Protein AF-A0A847EHK2-F1 (afdb_monomer_lite)

Sequence (100 aa):
MTNDTAEKAYQLGKKYEHDFGGCSQCVVAALQDAFDMQNGDVFKAATGLAAGGGACIDGNCGAYSGAIMMLSLLLGRQRNDIEDKAGAMFKNFTLVSKLH

pLDDT: mean 94.91, std 7.91, range [48.91, 98.56]

Foldseek 3Di:
DPDQLVVQLVVQLVVCCVPPNFQLLSNLVSNCVSVVNDDVVLSVVLRQPGCQGVVPVVHDHSNLVSVLSVLCVVQHADPVRPVPPVPSHVVSVVVSVVVD

Radius of gyration: 14.05 Å; chains: 1; bounding box: 33×33×30 Å

Structure (mmCIF, N/CA/C/O backbone):
data_AF-A0A847EHK2-F1
#
_entry.id   AF-A0A847EHK2-F1
#
loop_
_atom_site.group_PDB
_atom_site.id
_atom_site.type_symbol
_atom_site.label_atom_id
_atom_site.label_alt_id
_atom_site.label_comp_id
_atom_site.label_asym_id
_atom_site.label_entity_id
_atom_site.label_seq_id
_atom_site.pdbx_PDB_ins_code
_atom_site.Cartn_x
_atom_site.Cartn_y
_atom_site.Cartn_z
_atom_site.occupancy
_atom_site.B_iso_or_equiv
_atom_site.auth_seq_id
_atom_site.auth_comp_id
_atom_site.auth_asym_id
_atom_site.auth_atom_id
_atom_site.pdbx_PDB_model_num
ATOM 1 N N . MET A 1 1 ? -4.676 -10.344 18.669 1.00 49.72 1 MET A N 1
ATOM 2 C CA . MET A 1 1 ? -5.152 -10.405 17.266 1.00 49.72 1 MET A CA 1
ATOM 3 C C . MET A 1 1 ? -4.027 -10.149 16.249 1.00 49.72 1 MET A C 1
ATOM 5 O O . MET A 1 1 ? -4.311 -9.620 15.190 1.00 49.72 1 MET A O 1
ATOM 9 N N . THR A 1 2 ? -2.750 -10.450 16.516 1.00 48.91 2 THR A N 1
ATOM 10 C CA . THR A 1 2 ? -1.706 -9.609 15.883 1.00 48.91 2 THR A CA 1
ATOM 11 C C . THR A 1 2 ? -0.548 -10.303 15.173 1.00 48.91 2 THR A C 1
ATOM 13 O O . THR A 1 2 ? 0.119 -9.613 14.416 1.00 48.91 2 THR A O 1
ATOM 16 N N . ASN A 1 3 ? -0.307 -11.610 15.331 1.00 60.53 3 ASN A N 1
ATOM 17 C CA . ASN A 1 3 ? 0.854 -12.228 14.666 1.00 60.53 3 ASN A CA 1
ATOM 18 C C . ASN A 1 3 ? 0.524 -12.846 13.301 1.00 60.53 3 ASN A C 1
ATOM 20 O O . ASN A 1 3 ? 1.315 -12.728 12.379 1.00 60.53 3 ASN A O 1
ATOM 24 N N . ASP A 1 4 ? -0.658 -13.447 13.146 1.00 85.62 4 ASP A N 1
ATOM 25 C CA . ASP A 1 4 ? -0.985 -14.223 11.943 1.00 85.62 4 ASP A CA 1
ATOM 26 C C . ASP A 1 4 ? -1.159 -13.347 10.691 1.00 85.62 4 ASP A C 1
ATOM 28 O O . ASP A 1 4 ? -0.510 -13.576 9.678 1.00 85.62 4 ASP A O 1
ATOM 32 N N . THR A 1 5 ? -1.955 -12.274 10.764 1.00 93.62 5 THR A N 1
ATOM 33 C CA . THR A 1 5 ? -2.217 -11.414 9.595 1.00 93.62 5 THR A CA 1
ATOM 34 C C . THR A 1 5 ? -0.993 -10.610 9.160 1.00 93.62 5 THR A C 1
ATOM 36 O O . THR A 1 5 ? -0.739 -10.479 7.965 1.00 93.62 5 THR A O 1
ATOM 39 N N . ALA A 1 6 ? -0.225 -10.076 10.114 1.00 93.12 6 ALA A N 1
ATOM 40 C CA . ALA A 1 6 ? 0.988 -9.320 9.812 1.00 93.12 6 ALA A CA 1
ATOM 41 C C . ALA A 1 6 ? 2.069 -10.228 9.208 1.00 93.12 6 ALA A C 1
ATOM 43 O O . ALA A 1 6 ? 2.667 -9.874 8.192 1.00 93.12 6 ALA A O 1
ATOM 44 N N . GLU A 1 7 ? 2.260 -11.423 9.774 1.00 96.06 7 GLU A N 1
ATOM 45 C CA . GLU A 1 7 ? 3.176 -12.423 9.226 1.00 96.06 7 GLU A CA 1
ATOM 46 C C . GLU A 1 7 ? 2.715 -12.899 7.844 1.00 96.06 7 GLU A C 1
ATOM 48 O O . GLU A 1 7 ? 3.514 -12.957 6.912 1.00 96.06 7 GLU A O 1
ATOM 53 N N . LYS A 1 8 ? 1.412 -13.152 7.659 1.00 97.12 8 LYS A N 1
ATOM 54 C CA . LYS A 1 8 ? 0.832 -13.488 6.353 1.00 97.12 8 LYS A CA 1
ATOM 55 C C . LYS A 1 8 ? 1.129 -12.400 5.322 1.00 97.12 8 LYS A C 1
ATOM 57 O O . LYS A 1 8 ? 1.644 -12.718 4.254 1.00 97.12 8 LYS A O 1
ATOM 62 N N . ALA A 1 9 ? 0.864 -11.130 5.636 1.00 97.38 9 ALA A N 1
ATOM 63 C CA . ALA A 1 9 ? 1.165 -10.010 4.743 1.00 97.38 9 ALA A CA 1
ATOM 64 C C . ALA A 1 9 ? 2.665 -9.928 4.416 1.00 97.38 9 ALA A C 1
ATOM 66 O O . ALA A 1 9 ? 3.038 -9.718 3.265 1.00 97.38 9 ALA A O 1
ATOM 67 N N . TYR A 1 10 ? 3.533 -10.150 5.404 1.00 96.75 10 TYR A N 1
ATOM 68 C CA . TYR A 1 10 ? 4.980 -10.170 5.204 1.00 96.75 10 TYR A CA 1
ATOM 69 C C . TYR A 1 10 ? 5.428 -11.299 4.259 1.00 96.75 10 TYR A C 1
ATOM 71 O O . TYR A 1 10 ? 6.202 -11.067 3.327 1.00 96.75 10 TYR A O 1
ATOM 79 N N . GLN A 1 11 ? 4.920 -12.518 4.454 1.00 98.19 11 GLN A N 1
ATOM 80 C CA . GLN A 1 11 ? 5.244 -13.666 3.602 1.00 98.19 11 GLN A CA 1
ATOM 81 C C . GLN A 1 11 ? 4.697 -13.499 2.181 1.00 98.19 11 GLN A C 1
ATOM 83 O O . GLN A 1 11 ? 5.418 -13.765 1.218 1.00 98.19 11 GLN A O 1
ATOM 88 N N . LEU A 1 12 ? 3.464 -13.005 2.040 1.00 98.38 12 LEU A N 1
ATOM 89 C CA . LEU A 1 12 ? 2.876 -12.691 0.740 1.00 98.38 12 LEU A CA 1
ATOM 90 C C . LEU A 1 12 ? 3.666 -11.597 0.021 1.00 98.38 12 LEU A C 1
ATOM 92 O O . LEU A 1 12 ? 3.988 -11.769 -1.146 1.00 98.38 12 LEU A O 1
ATOM 96 N N . GLY 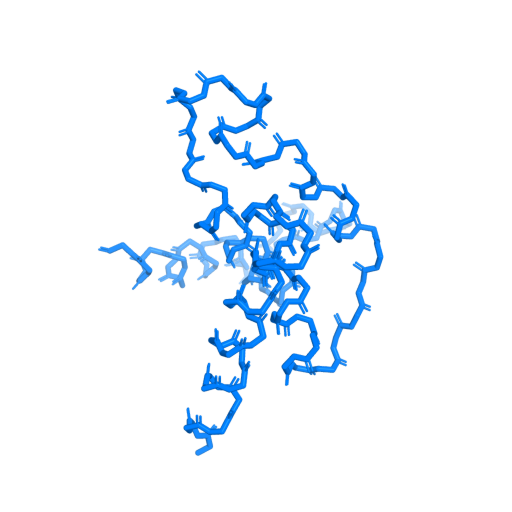A 1 13 ? 4.071 -10.531 0.716 1.00 98.06 13 GLY A N 1
ATOM 97 C CA . GLY A 1 13 ? 4.868 -9.453 0.126 1.00 98.06 13 GLY A CA 1
ATOM 98 C C . GLY A 1 13 ? 6.192 -9.952 -0.455 1.00 98.06 13 GLY A C 1
ATOM 99 O O . GLY A 1 13 ? 6.518 -9.632 -1.595 1.00 98.06 13 GLY A O 1
ATOM 100 N N . LYS A 1 14 ? 6.920 -10.802 0.284 1.00 98.19 14 LYS A N 1
ATOM 101 C CA . LYS A 1 14 ? 8.151 -11.439 -0.221 1.00 98.19 14 LYS A CA 1
ATOM 102 C C . LYS A 1 14 ? 7.890 -12.330 -1.431 1.00 98.19 14 LYS A C 1
ATOM 104 O O . LYS A 1 14 ? 8.650 -12.291 -2.394 1.00 98.19 14 LYS A O 1
ATOM 109 N N . LYS A 1 15 ? 6.833 -13.144 -1.369 1.00 98.56 15 LYS A N 1
ATOM 110 C CA . LYS A 1 15 ? 6.445 -14.027 -2.470 1.00 98.56 15 LYS A CA 1
ATOM 111 C C . LYS A 1 15 ? 6.119 -13.222 -3.728 1.00 98.56 15 LYS A C 1
ATOM 113 O O . LYS A 1 15 ? 6.593 -13.551 -4.802 1.00 98.56 15 LYS A O 1
ATOM 118 N N . TYR A 1 16 ? 5.345 -12.158 -3.588 1.00 98.44 16 TYR A N 1
ATOM 119 C CA . TYR A 1 16 ? 4.900 -11.310 -4.690 1.00 98.44 16 TYR A CA 1
ATOM 120 C C . TYR A 1 16 ? 6.046 -10.524 -5.322 1.00 98.44 16 TYR A C 1
ATOM 122 O O . TYR A 1 16 ? 6.134 -10.452 -6.546 1.00 98.44 16 TYR A O 1
ATOM 130 N N . GLU A 1 17 ? 6.988 -10.043 -4.508 1.00 97.81 17 GLU A N 1
ATOM 131 C CA . GLU A 1 17 ? 8.216 -9.434 -5.021 1.00 97.81 17 GLU A CA 1
ATOM 132 C C . GLU A 1 17 ? 9.032 -10.421 -5.868 1.00 97.81 17 GLU A C 1
ATOM 134 O O . GLU A 1 17 ? 9.530 -10.046 -6.925 1.00 97.81 17 GLU A O 1
ATOM 139 N N . HIS A 1 18 ? 9.125 -11.686 -5.442 1.00 97.81 18 HIS A N 1
ATOM 140 C CA . HIS A 1 18 ? 9.775 -12.742 -6.219 1.00 97.81 18 HIS A CA 1
ATOM 141 C C . HIS A 1 18 ? 9.002 -13.101 -7.501 1.00 97.81 18 HIS A C 1
ATOM 143 O O . HIS A 1 18 ? 9.607 -13.255 -8.559 1.00 97.81 18 HIS A O 1
ATOM 149 N N . ASP A 1 19 ? 7.680 -13.257 -7.408 1.00 97.94 19 ASP A N 1
ATOM 150 C CA . ASP A 1 19 ? 6.859 -13.820 -8.483 1.00 97.94 19 ASP A CA 1
ATOM 151 C C . ASP A 1 19 ? 6.572 -12.812 -9.608 1.00 97.94 19 ASP A C 1
ATOM 153 O O . ASP A 1 19 ? 6.521 -13.203 -10.775 1.00 97.94 19 ASP A O 1
ATOM 157 N N . PHE A 1 20 ? 6.360 -11.531 -9.284 1.00 96.62 20 PHE A N 1
ATOM 158 C CA . PHE A 1 20 ? 5.985 -10.519 -10.282 1.00 96.62 20 PHE A CA 1
ATOM 159 C C . PHE A 1 20 ? 6.585 -9.119 -10.071 1.00 96.62 20 PHE A C 1
ATOM 161 O O . PHE A 1 20 ? 6.539 -8.307 -10.997 1.00 96.62 20 PHE A O 1
ATOM 168 N N . GLY A 1 21 ? 7.184 -8.831 -8.912 1.00 96.50 21 GLY A N 1
ATOM 169 C CA . GLY A 1 21 ? 7.837 -7.549 -8.636 1.00 96.50 21 GLY A CA 1
ATOM 170 C C . GLY A 1 21 ? 6.881 -6.350 -8.639 1.00 96.50 21 GLY A C 1
ATOM 171 O O . GLY A 1 21 ? 5.664 -6.478 -8.554 1.00 96.50 21 GLY A O 1
ATOM 172 N N . GLY A 1 22 ? 7.434 -5.140 -8.729 1.00 97.00 22 GLY A N 1
ATOM 173 C CA . GLY A 1 22 ? 6.634 -3.919 -8.617 1.00 97.00 22 GLY A CA 1
ATOM 174 C C . GLY A 1 22 ? 6.268 -3.636 -7.160 1.00 97.00 22 GLY A C 1
ATOM 175 O O . GLY A 1 22 ? 5.130 -3.812 -6.736 1.00 97.00 22 GLY A O 1
ATOM 176 N N . CYS A 1 23 ? 7.245 -3.164 -6.386 1.00 97.56 23 CYS A N 1
ATOM 177 C CA . CYS A 1 23 ? 7.188 -3.114 -4.922 1.00 97.56 23 CYS A CA 1
ATOM 178 C C . CYS A 1 23 ? 5.928 -2.463 -4.307 1.00 97.56 23 CYS A C 1
ATOM 180 O O . CYS A 1 23 ? 5.460 -2.908 -3.259 1.00 97.56 23 CYS A O 1
ATOM 182 N N . SER A 1 24 ? 5.336 -1.447 -4.942 1.00 98.19 24 SER A N 1
ATOM 183 C CA . SER A 1 24 ? 4.051 -0.866 -4.517 1.00 98.19 24 SER A CA 1
ATOM 184 C C . SER A 1 24 ? 2.873 -1.825 -4.710 1.00 98.19 24 SER A C 1
ATOM 186 O O . SER A 1 24 ? 2.045 -1.971 -3.811 1.00 98.19 24 SER A O 1
ATOM 188 N N . GLN A 1 25 ? 2.809 -2.507 -5.855 1.00 98.25 25 GLN A N 1
ATOM 189 C CA . GLN A 1 25 ? 1.788 -3.507 -6.164 1.00 98.25 25 GLN A CA 1
ATOM 190 C C . GLN A 1 25 ? 1.926 -4.741 -5.272 1.00 98.25 25 GLN A C 1
ATOM 192 O O . GLN A 1 25 ? 0.912 -5.225 -4.773 1.00 98.25 25 GLN A O 1
ATOM 197 N N . CYS A 1 26 ? 3.154 -5.196 -4.999 1.00 98.50 26 CYS A N 1
ATOM 198 C CA . CYS A 1 26 ? 3.421 -6.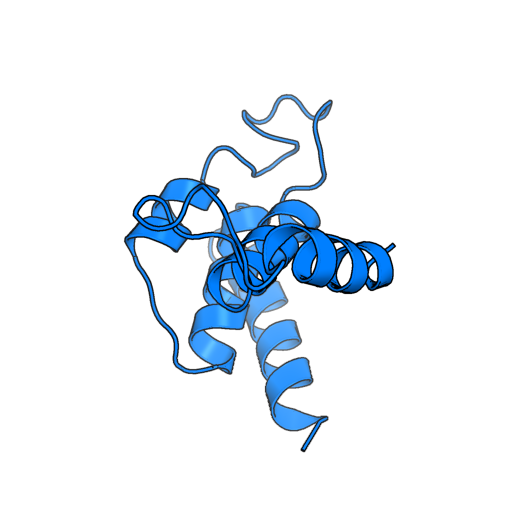303 -4.075 1.00 98.50 26 CYS A CA 1
ATOM 199 C C . CYS A 1 26 ? 2.826 -6.043 -2.689 1.00 98.50 26 CYS A C 1
ATOM 201 O O . CYS A 1 26 ? 2.108 -6.886 -2.154 1.00 98.50 26 CYS A O 1
ATOM 203 N N . VAL A 1 27 ? 3.091 -4.863 -2.113 1.00 98.19 27 VAL A N 1
ATOM 204 C CA . VAL A 1 27 ? 2.578 -4.499 -0.784 1.00 98.19 27 VAL A CA 1
ATOM 205 C C . VAL A 1 27 ? 1.059 -4.366 -0.788 1.00 98.19 27 VAL A C 1
ATOM 207 O O . VAL A 1 27 ? 0.404 -4.880 0.117 1.00 98.19 27 VAL A O 1
ATOM 210 N N . VAL A 1 28 ? 0.485 -3.717 -1.806 1.00 98.50 28 VAL A N 1
ATOM 211 C CA . VAL A 1 28 ? -0.973 -3.584 -1.926 1.00 98.50 28 VAL A CA 1
ATOM 212 C C . VAL A 1 28 ? -1.633 -4.959 -2.020 1.00 98.50 28 VAL A C 1
ATOM 214 O O . VAL A 1 28 ? -2.528 -5.237 -1.228 1.00 98.50 28 VAL A O 1
ATOM 217 N N . ALA A 1 29 ? -1.171 -5.841 -2.909 1.00 98.31 29 ALA A N 1
ATOM 218 C CA . ALA A 1 29 ? -1.725 -7.187 -3.055 1.00 98.31 29 ALA A CA 1
ATOM 219 C C . ALA A 1 29 ? -1.590 -8.007 -1.764 1.00 98.31 29 ALA A C 1
ATOM 221 O O . ALA A 1 29 ? -2.561 -8.596 -1.299 1.00 98.31 29 ALA A O 1
ATOM 222 N N . ALA A 1 30 ? -0.412 -7.989 -1.134 1.00 98.38 30 ALA A N 1
ATOM 223 C CA . ALA A 1 30 ? -0.167 -8.737 0.095 1.00 98.38 30 ALA A CA 1
ATOM 224 C C . ALA A 1 30 ? -1.087 -8.302 1.243 1.00 98.38 30 ALA 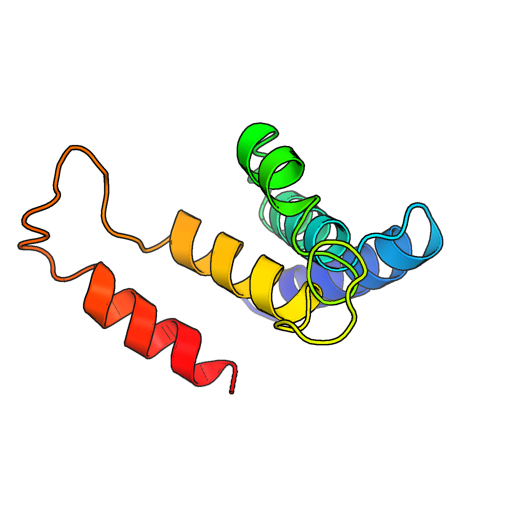A C 1
ATOM 226 O O . ALA A 1 30 ? -1.606 -9.147 1.970 1.00 98.38 30 ALA A O 1
ATOM 227 N N . LEU A 1 31 ? -1.316 -6.994 1.397 1.00 97.88 31 LEU A N 1
ATOM 228 C CA . LEU A 1 31 ? -2.236 -6.465 2.402 1.00 97.88 31 LEU A CA 1
ATOM 229 C C . LEU A 1 31 ? -3.694 -6.774 2.045 1.00 97.88 31 LEU A C 1
ATOM 231 O O . LEU A 1 31 ? -4.444 -7.199 2.919 1.00 97.88 31 LEU A O 1
ATOM 235 N N . GLN A 1 32 ? -4.095 -6.618 0.781 1.00 97.69 32 GLN A N 1
ATOM 236 C CA . GLN A 1 32 ? -5.442 -6.981 0.337 1.00 97.69 32 GLN A CA 1
ATOM 237 C C . GLN A 1 32 ? -5.751 -8.456 0.629 1.00 97.69 32 GLN A C 1
ATOM 239 O O . GLN A 1 32 ? -6.789 -8.748 1.209 1.00 97.69 32 GLN A O 1
ATOM 244 N N . ASP A 1 33 ? -4.835 -9.374 0.330 1.00 97.75 33 ASP A N 1
ATOM 245 C CA . ASP A 1 33 ? -5.033 -10.809 0.569 1.00 97.75 33 ASP A CA 1
ATOM 246 C C . ASP A 1 33 ? -4.897 -11.202 2.049 1.00 97.75 33 ASP A C 1
ATOM 248 O O . ASP A 1 33 ? -5.504 -12.171 2.519 1.00 97.75 33 ASP A O 1
ATOM 252 N N . ALA A 1 34 ? -4.087 -10.474 2.822 1.00 97.12 34 ALA A N 1
ATOM 253 C 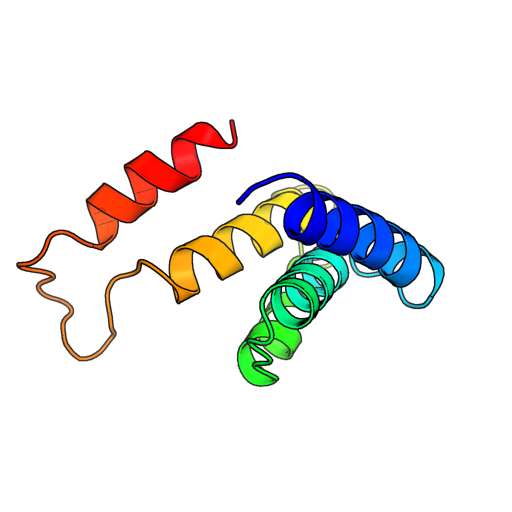CA . ALA A 1 34 ? -3.982 -10.693 4.260 1.00 97.12 34 ALA A CA 1
ATOM 254 C C . ALA A 1 34 ? -5.272 -10.294 4.991 1.00 97.12 34 ALA A C 1
ATOM 256 O O . ALA A 1 34 ? -5.690 -11.015 5.897 1.00 97.12 34 ALA A O 1
ATOM 257 N N . PHE A 1 35 ? -5.904 -9.194 4.573 1.00 95.25 35 PHE A N 1
ATOM 258 C CA . PHE A 1 35 ? -7.135 -8.665 5.168 1.00 95.25 35 PHE A CA 1
ATOM 259 C C . PHE A 1 35 ? -8.428 -9.111 4.466 1.00 95.25 35 PHE A C 1
ATOM 261 O O . PHE A 1 35 ? -9.500 -8.763 4.947 1.00 95.25 35 PHE A O 1
ATOM 268 N N . ASP A 1 36 ? -8.340 -9.878 3.375 1.00 95.44 36 ASP A N 1
ATOM 269 C CA . ASP A 1 36 ? -9.482 -10.272 2.529 1.00 95.44 36 ASP A CA 1
ATOM 270 C C . ASP A 1 36 ? -10.256 -9.057 1.966 1.00 95.44 36 ASP A C 1
ATOM 272 O O . ASP A 1 36 ? -11.480 -8.968 1.994 1.00 95.44 36 ASP A O 1
ATOM 276 N N . MET A 1 37 ? -9.506 -8.059 1.486 1.00 95.12 37 MET A N 1
ATOM 277 C CA . MET A 1 37 ? -9.998 -6.755 1.024 1.00 95.12 37 MET A CA 1
ATOM 278 C C . MET A 1 37 ? -9.535 -6.441 -0.401 1.00 95.12 37 MET A C 1
ATOM 280 O O . MET A 1 37 ? -8.949 -5.388 -0.664 1.00 95.12 37 MET A O 1
ATOM 284 N N . GLN A 1 38 ? -9.768 -7.363 -1.333 1.00 95.88 38 GLN A N 1
ATOM 285 C CA . GLN A 1 38 ? -9.338 -7.180 -2.718 1.00 95.88 38 GLN A CA 1
ATOM 286 C C . GLN A 1 38 ? -10.013 -5.974 -3.380 1.00 95.88 38 GLN A C 1
ATOM 288 O O . GLN A 1 38 ? -11.233 -5.811 -3.361 1.00 95.88 38 GLN A O 1
ATOM 293 N N . ASN A 1 39 ? -9.193 -5.127 -3.999 1.00 97.12 39 ASN A N 1
ATOM 294 C CA . ASN A 1 39 ? -9.631 -3.981 -4.779 1.00 97.12 39 ASN A CA 1
ATOM 295 C C . ASN A 1 39 ? -8.713 -3.820 -5.997 1.00 97.12 39 ASN A C 1
ATOM 297 O O . ASN A 1 39 ? -7.590 -3.310 -5.895 1.00 97.12 39 ASN A O 1
ATOM 301 N N . GLY A 1 40 ? -9.216 -4.260 -7.154 1.00 97.81 40 GLY A N 1
ATOM 302 C CA . GLY A 1 40 ? -8.471 -4.257 -8.413 1.00 97.81 40 GLY A CA 1
ATOM 303 C C . GLY A 1 40 ? -8.090 -2.859 -8.901 1.00 97.81 40 GLY A C 1
ATOM 304 O O . GLY A 1 40 ? -7.017 -2.695 -9.480 1.00 97.81 40 GLY A O 1
ATOM 305 N N . ASP A 1 41 ? -8.905 -1.841 -8.617 1.00 98.25 41 ASP A N 1
ATOM 306 C CA . ASP A 1 41 ? -8.608 -0.460 -9.011 1.00 98.25 41 ASP A CA 1
ATOM 307 C C . ASP A 1 41 ? -7.437 0.106 -8.205 1.00 98.25 41 ASP A C 1
ATOM 309 O O . ASP A 1 41 ? -6.542 0.735 -8.769 1.00 98.25 41 ASP A O 1
ATOM 313 N N . VAL A 1 42 ? -7.389 -0.175 -6.899 1.00 98.00 42 VAL A N 1
ATOM 314 C CA . VAL A 1 42 ? -6.274 0.224 -6.024 1.00 98.00 42 VAL A CA 1
ATOM 315 C C . VAL A 1 42 ? -4.987 -0.504 -6.419 1.00 98.00 42 VAL A C 1
ATOM 317 O O . VAL A 1 42 ? -3.937 0.131 -6.526 1.00 98.00 42 VAL A O 1
ATOM 320 N N . PHE A 1 43 ? -5.063 -1.810 -6.701 1.00 98.38 43 PHE A N 1
ATOM 321 C CA . PHE A 1 43 ? -3.918 -2.588 -7.187 1.00 98.38 43 PHE A CA 1
ATOM 322 C C . PHE A 1 43 ? -3.380 -2.040 -8.516 1.00 98.38 43 PHE A C 1
ATOM 324 O O . PHE A 1 43 ? -2.177 -1.823 -8.666 1.00 98.38 43 PHE A O 1
ATOM 331 N N . LYS A 1 44 ? -4.273 -1.747 -9.469 1.00 98.38 44 LYS A N 1
ATOM 332 C CA . LYS A 1 44 ? -3.914 -1.161 -10.764 1.00 98.38 44 LYS A CA 1
ATOM 333 C C . LYS A 1 44 ? -3.305 0.235 -10.609 1.00 98.38 44 LYS A C 1
ATOM 335 O O . LYS A 1 44 ? -2.296 0.530 -11.250 1.00 98.38 44 LYS A O 1
ATOM 340 N N . ALA A 1 45 ? -3.872 1.079 -9.748 1.00 98.19 45 ALA A N 1
ATOM 341 C CA . ALA A 1 45 ? -3.384 2.435 -9.496 1.00 98.19 45 ALA A CA 1
ATOM 342 C C . ALA A 1 45 ? -1.978 2.467 -8.869 1.00 98.19 45 ALA A C 1
ATOM 344 O O . ALA A 1 45 ? -1.235 3.421 -9.090 1.00 98.19 45 ALA A O 1
ATOM 345 N N . ALA A 1 46 ? -1.583 1.421 -8.138 1.00 98.12 46 ALA A N 1
ATOM 346 C CA . ALA A 1 46 ? -0.268 1.338 -7.507 1.00 98.12 46 ALA A CA 1
ATOM 347 C C . ALA A 1 46 ? 0.896 1.104 -8.496 1.00 98.12 46 ALA A C 1
ATOM 349 O O . ALA A 1 46 ? 2.049 1.294 -8.110 1.00 98.12 46 ALA A O 1
ATOM 350 N N . THR A 1 47 ? 0.626 0.723 -9.753 1.00 97.94 47 THR A N 1
ATOM 351 C CA . THR A 1 47 ? 1.644 0.338 -10.758 1.00 97.94 47 THR A CA 1
ATOM 352 C C . THR A 1 47 ? 2.764 1.371 -10.904 1.00 97.94 47 THR A C 1
ATOM 354 O O . THR A 1 47 ? 3.939 1.053 -10.748 1.00 97.94 47 THR A O 1
ATOM 357 N N . GLY A 1 48 ? 2.404 2.632 -11.152 1.00 97.50 48 GLY A N 1
ATOM 358 C CA . GLY A 1 48 ? 3.366 3.708 -11.414 1.00 97.50 48 GLY A CA 1
ATOM 359 C C . GLY A 1 48 ? 4.069 4.260 -10.173 1.00 97.50 48 GLY A C 1
ATOM 360 O O . GLY A 1 48 ? 4.705 5.301 -10.269 1.00 97.50 48 GLY A O 1
ATOM 361 N N . LEU A 1 49 ? 3.907 3.627 -9.007 1.00 97.81 49 LEU A N 1
ATOM 362 C CA . LEU A 1 49 ? 4.615 3.983 -7.772 1.00 97.81 49 LEU A CA 1
ATOM 363 C C . LEU A 1 49 ? 5.832 3.076 -7.518 1.00 97.81 49 LEU A C 1
ATOM 365 O O . LEU A 1 49 ? 6.609 3.329 -6.598 1.00 97.81 49 LEU A O 1
ATOM 369 N N . ALA A 1 50 ? 5.998 2.005 -8.296 1.00 97.31 50 ALA A N 1
ATOM 370 C CA . ALA A 1 50 ? 7.086 1.048 -8.127 1.00 97.31 50 ALA A CA 1
ATOM 371 C C . ALA A 1 50 ? 8.451 1.644 -8.519 1.00 97.31 50 ALA A C 1
ATOM 373 O O . ALA A 1 50 ? 8.526 2.572 -9.304 1.00 97.31 50 ALA A O 1
ATOM 374 N N . ALA A 1 51 ? 9.564 1.117 -7.999 1.00 96.00 51 ALA A N 1
ATOM 375 C CA . ALA A 1 51 ? 10.916 1.558 -8.395 1.00 96.00 51 ALA A CA 1
ATOM 376 C C . ALA A 1 51 ? 11.150 3.092 -8.302 1.00 96.00 51 ALA A C 1
ATOM 378 O O . ALA A 1 51 ? 11.770 3.709 -9.169 1.00 96.00 51 ALA A O 1
ATOM 379 N N . GLY A 1 52 ? 10.621 3.721 -7.247 1.00 94.12 52 GLY A N 1
ATOM 380 C CA . GLY A 1 52 ? 10.678 5.178 -7.085 1.00 94.12 52 GLY A CA 1
ATOM 381 C C . GLY A 1 52 ? 9.682 5.932 -7.974 1.00 94.12 52 GLY A C 1
ATOM 382 O O . GLY A 1 52 ? 9.830 7.135 -8.151 1.00 94.12 52 GLY A O 1
ATOM 383 N N . GLY A 1 53 ? 8.691 5.238 -8.549 1.00 91.06 53 GLY A N 1
ATOM 384 C CA . GLY A 1 53 ? 7.636 5.792 -9.392 1.00 91.06 53 GLY A CA 1
ATOM 385 C C . GLY A 1 53 ? 7.618 5.212 -10.811 1.00 91.06 53 GLY A C 1
ATOM 386 O O . GLY A 1 53 ? 7.243 4.073 -11.067 1.00 91.06 53 GLY A O 1
ATOM 387 N N . GLY A 1 54 ? 8.020 6.008 -11.788 1.00 95.12 54 GLY A N 1
ATOM 388 C CA . GLY A 1 54 ? 8.152 5.557 -13.175 1.00 95.12 54 GLY A CA 1
ATOM 389 C C . GLY A 1 54 ? 9.472 4.833 -13.438 1.00 95.12 54 GLY A C 1
ATOM 390 O O . GLY A 1 54 ? 10.073 5.078 -14.475 1.00 95.12 54 GLY A O 1
ATOM 391 N N . ALA A 1 55 ? 9.970 4.035 -12.485 1.00 94.12 55 ALA A N 1
ATOM 392 C CA . ALA A 1 55 ? 11.355 3.545 -12.473 1.00 94.12 55 ALA A CA 1
ATOM 393 C C . ALA A 1 55 ? 12.422 4.663 -12.497 1.00 94.12 55 ALA A C 1
ATOM 395 O O . ALA A 1 55 ? 13.545 4.451 -12.947 1.00 94.12 55 ALA A O 1
ATOM 396 N N . CYS A 1 56 ? 12.076 5.852 -11.997 1.00 95.50 56 CYS A N 1
ATOM 397 C CA . CYS A 1 56 ? 12.974 7.007 -11.952 1.00 95.50 56 CYS A CA 1
ATOM 398 C C . CYS A 1 56 ? 14.002 6.930 -10.809 1.00 95.50 56 CYS A C 1
ATOM 400 O O . CYS A 1 56 ? 15.039 7.580 -10.880 1.00 95.50 56 CYS A O 1
ATOM 402 N N . ILE A 1 57 ? 13.742 6.115 -9.773 1.00 94.19 57 ILE A N 1
ATOM 403 C CA . ILE A 1 57 ? 14.641 5.883 -8.620 1.00 94.19 57 ILE A CA 1
ATOM 404 C C . ILE A 1 57 ? 14.897 7.152 -7.765 1.00 94.19 57 ILE A C 1
ATOM 406 O O . ILE A 1 57 ? 15.687 7.132 -6.828 1.00 94.19 57 ILE A O 1
ATOM 410 N N . ASP A 1 58 ? 14.182 8.247 -8.015 1.00 95.44 58 ASP A N 1
ATOM 411 C CA . ASP A 1 58 ? 14.304 9.527 -7.301 1.00 95.44 58 ASP A CA 1
ATOM 412 C C . ASP A 1 58 ? 13.042 9.917 -6.505 1.00 95.44 58 ASP A C 1
ATOM 414 O O . ASP A 1 58 ? 13.047 10.910 -5.776 1.00 95.44 58 ASP A O 1
ATOM 418 N N . GLY A 1 59 ? 11.967 9.133 -6.615 1.00 94.06 59 GLY A N 1
ATOM 419 C CA . GLY A 1 59 ? 10.734 9.307 -5.852 1.00 94.06 59 GLY A CA 1
ATOM 420 C C . GLY A 1 59 ? 10.674 8.494 -4.554 1.00 94.06 59 GLY A C 1
ATOM 421 O O . GLY A 1 59 ? 11.636 7.866 -4.108 1.00 94.06 59 GLY A O 1
ATOM 422 N N . ASN A 1 60 ? 9.489 8.476 -3.940 1.00 94.00 60 ASN A N 1
ATOM 423 C CA . ASN A 1 60 ? 9.240 7.699 -2.726 1.00 94.00 60 ASN A CA 1
ATOM 424 C C . ASN A 1 60 ? 9.394 6.191 -2.976 1.00 94.00 60 ASN A C 1
ATOM 426 O O . ASN A 1 60 ? 9.044 5.679 -4.039 1.00 94.00 60 ASN A O 1
ATOM 430 N N . CYS A 1 61 ? 9.830 5.450 -1.951 1.00 96.00 61 CYS A N 1
ATOM 431 C CA . CYS A 1 61 ? 9.835 3.988 -1.992 1.00 96.00 61 CYS A CA 1
ATOM 432 C C . CYS A 1 61 ? 8.430 3.455 -2.329 1.00 96.00 61 CYS A C 1
ATOM 434 O O . CYS A 1 61 ? 7.441 3.825 -1.687 1.00 96.00 61 CYS A O 1
ATOM 436 N N . GLY A 1 62 ? 8.339 2.568 -3.323 1.00 97.44 62 GLY A N 1
ATOM 437 C CA . GLY A 1 62 ? 7.054 2.040 -3.783 1.00 97.44 62 GLY A CA 1
ATOM 438 C C . GLY A 1 62 ? 6.360 1.182 -2.728 1.00 97.44 62 GLY A C 1
ATOM 439 O O . GLY A 1 62 ? 5.168 1.361 -2.498 1.00 97.44 62 GLY A O 1
ATOM 440 N N . ALA A 1 63 ? 7.102 0.335 -2.008 1.00 96.81 63 ALA A N 1
ATOM 441 C CA . ALA A 1 63 ? 6.559 -0.462 -0.904 1.00 96.81 63 ALA A CA 1
ATOM 442 C C . ALA A 1 63 ? 5.953 0.423 0.202 1.00 96.81 63 ALA A C 1
ATOM 444 O O . ALA A 1 63 ? 4.835 0.184 0.658 1.00 96.81 63 ALA A O 1
ATOM 445 N N . TYR A 1 64 ? 6.660 1.494 0.580 1.00 96.88 64 TYR A N 1
ATOM 446 C CA . TYR A 1 64 ? 6.169 2.474 1.551 1.00 96.88 64 TYR A CA 1
ATOM 447 C C . TYR A 1 64 ? 4.912 3.193 1.041 1.00 96.88 64 TYR A C 1
ATOM 449 O O . TYR A 1 64 ? 3.907 3.275 1.743 1.00 96.88 64 TYR A O 1
ATOM 457 N N . SER A 1 65 ? 4.931 3.632 -0.219 1.00 97.50 65 SER A N 1
ATOM 458 C CA . SER A 1 65 ? 3.789 4.290 -0.862 1.00 97.50 65 SER A CA 1
ATOM 459 C C . SER A 1 65 ? 2.561 3.371 -0.933 1.00 97.50 65 SER A C 1
ATOM 461 O O . SER A 1 65 ? 1.453 3.806 -0.629 1.00 97.50 65 SER A O 1
ATOM 463 N N . GLY A 1 66 ? 2.746 2.085 -1.248 1.00 97.56 66 GLY A N 1
ATOM 464 C CA . GLY A 1 66 ? 1.680 1.078 -1.252 1.00 97.56 66 GLY A CA 1
ATOM 465 C C . GLY A 1 66 ? 1.070 0.836 0.134 1.00 97.56 66 GLY A C 1
ATOM 466 O O . GLY A 1 66 ? -0.152 0.745 0.263 1.00 97.56 66 GLY A O 1
ATOM 467 N N . ALA A 1 67 ? 1.886 0.809 1.193 1.00 97.19 67 ALA A N 1
ATOM 468 C CA . ALA A 1 67 ? 1.388 0.710 2.568 1.00 97.19 67 ALA A CA 1
ATOM 469 C C . ALA A 1 67 ? 0.543 1.937 2.959 1.00 97.19 67 ALA A C 1
ATOM 471 O O . ALA A 1 67 ? -0.547 1.790 3.518 1.00 97.19 67 ALA A O 1
ATOM 472 N N . ILE A 1 68 ? 1.000 3.145 2.598 1.00 97.75 68 ILE A N 1
ATOM 473 C CA . ILE A 1 68 ? 0.241 4.391 2.794 1.00 97.75 68 ILE A CA 1
ATOM 474 C C . ILE A 1 68 ? -1.100 4.338 2.060 1.00 97.75 68 ILE A C 1
ATOM 476 O O . ILE A 1 68 ? -2.118 4.727 2.638 1.00 97.75 68 ILE A O 1
ATOM 480 N N . MET A 1 69 ? -1.129 3.847 0.815 1.00 97.56 69 MET A N 1
ATOM 481 C CA . MET A 1 69 ? -2.377 3.684 0.061 1.00 97.56 69 MET A CA 1
ATOM 482 C C . MET A 1 69 ? -3.375 2.803 0.814 1.00 97.56 69 MET A C 1
ATOM 484 O O . MET A 1 69 ? -4.530 3.196 0.953 1.00 97.56 69 MET A O 1
ATOM 488 N N . MET A 1 70 ? -2.943 1.655 1.346 1.00 97.25 70 MET A N 1
ATOM 489 C CA . MET A 1 70 ? -3.836 0.742 2.070 1.00 97.25 70 MET A CA 1
ATOM 490 C C . MET A 1 70 ? -4.368 1.338 3.375 1.00 97.25 70 MET A C 1
ATOM 492 O O . MET A 1 70 ? -5.564 1.239 3.648 1.00 97.25 70 MET A O 1
ATOM 496 N N . LEU A 1 71 ? -3.528 2.023 4.156 1.00 96.50 71 LEU A N 1
ATOM 497 C CA . LEU A 1 71 ? -3.997 2.743 5.347 1.00 96.50 71 LEU A CA 1
ATOM 498 C C . LEU A 1 71 ? -4.995 3.850 4.987 1.00 96.50 71 LEU A C 1
ATOM 500 O O . LEU A 1 71 ? -5.988 4.047 5.686 1.00 96.50 71 LEU A O 1
ATOM 504 N N . SER A 1 72 ? -4.750 4.549 3.880 1.00 97.00 72 SER A N 1
ATOM 505 C CA . SER A 1 72 ? -5.599 5.650 3.410 1.00 97.00 72 SER A CA 1
ATOM 506 C C . SER A 1 72 ? -6.905 5.182 2.782 1.00 97.00 72 SER A C 1
ATOM 508 O O . SER A 1 72 ? -7.891 5.910 2.832 1.00 97.00 72 SER A O 1
ATOM 510 N N . LEU A 1 73 ? -6.939 3.960 2.246 1.00 95.81 73 LEU A N 1
ATOM 511 C CA . LEU A 1 73 ? -8.163 3.311 1.787 1.00 95.81 73 LEU A CA 1
ATOM 512 C C . LEU A 1 73 ? -9.110 3.006 2.958 1.00 95.81 73 LEU A C 1
ATOM 514 O O . LEU A 1 73 ? -10.321 3.141 2.817 1.00 95.81 73 LEU A O 1
ATOM 518 N N . LEU A 1 74 ? -8.557 2.616 4.111 1.00 94.38 74 LEU A N 1
ATOM 519 C CA . LEU A 1 74 ? -9.320 2.308 5.326 1.00 94.38 74 LEU A CA 1
ATOM 520 C C . LEU A 1 74 ? -9.740 3.561 6.097 1.00 94.38 74 LEU A C 1
ATOM 522 O O . LEU A 1 74 ? -10.838 3.626 6.647 1.00 94.38 74 LEU A O 1
ATOM 526 N N . LEU A 1 75 ? -8.846 4.545 6.168 1.00 95.62 75 LEU A N 1
ATOM 527 C CA . LEU A 1 75 ? -9.044 5.784 6.903 1.00 95.62 75 LEU A CA 1
ATOM 528 C C . LEU A 1 75 ? -8.577 6.940 6.033 1.00 95.62 75 LEU A C 1
ATOM 530 O O . LEU A 1 75 ? -7.407 7.304 6.057 1.00 95.62 75 LEU A O 1
ATOM 534 N N . GLY A 1 76 ? -9.493 7.526 5.276 1.00 95.62 76 GLY A N 1
ATOM 535 C CA . GLY A 1 76 ? -9.198 8.640 4.389 1.00 95.62 76 GLY A CA 1
ATOM 536 C C . GLY A 1 76 ? -10.425 9.505 4.153 1.00 95.62 76 GLY A C 1
ATOM 537 O O . GLY A 1 76 ? -11.562 9.097 4.394 1.00 95.62 76 GLY A O 1
ATOM 538 N N . ARG A 1 77 ? -10.183 10.724 3.679 1.00 96.12 77 ARG A N 1
ATOM 539 C CA . ARG A 1 77 ? -11.244 11.637 3.261 1.00 96.12 77 ARG A CA 1
ATOM 540 C C . ARG A 1 77 ? -11.859 11.164 1.945 1.00 96.12 77 ARG A C 1
ATOM 542 O O . ARG A 1 77 ? -11.135 10.855 1.000 1.00 96.12 77 ARG A O 1
ATOM 549 N N . GLN A 1 78 ? -13.185 11.177 1.858 1.00 94.88 78 GLN A N 1
ATOM 550 C CA . GLN A 1 78 ? -13.906 10.759 0.657 1.00 94.88 78 GLN A CA 1
ATOM 551 C C . GLN A 1 78 ? -14.173 11.931 -0.292 1.00 94.88 78 GLN A C 1
ATOM 553 O O . GLN A 1 78 ? -14.306 13.080 0.121 1.00 94.88 78 GLN A O 1
ATOM 558 N N . ARG A 1 79 ? -14.298 11.641 -1.593 1.00 94.62 79 ARG A N 1
ATOM 559 C CA . ARG A 1 79 ? -14.512 12.673 -2.623 1.00 94.62 79 ARG A CA 1
ATOM 560 C C . ARG A 1 79 ? -15.868 13.383 -2.519 1.00 94.62 79 ARG A C 1
ATOM 562 O O . ARG A 1 79 ? -15.997 14.507 -2.984 1.00 94.62 79 ARG A O 1
ATOM 569 N N . ASN A 1 80 ? -16.875 12.728 -1.955 1.00 96.19 80 ASN A N 1
ATOM 570 C CA . ASN A 1 80 ? -18.204 13.292 -1.700 1.00 96.19 80 ASN A CA 1
ATOM 571 C C . ASN A 1 80 ? -18.310 13.999 -0.333 1.00 96.19 80 ASN A C 1
ATOM 573 O O . ASN A 1 80 ? -19.318 14.651 -0.083 1.00 96.19 80 ASN A O 1
ATOM 577 N N . ASP A 1 81 ? -17.280 13.908 0.514 1.00 94.94 81 ASP A N 1
ATOM 578 C CA . ASP A 1 81 ? -17.168 14.586 1.811 1.00 94.94 81 ASP A CA 1
ATOM 579 C C . ASP A 1 81 ? -15.811 15.306 1.903 1.00 94.94 81 ASP A C 1
ATOM 581 O O . ASP A 1 81 ? -14.938 14.989 2.711 1.00 94.94 81 ASP A O 1
ATOM 585 N N . ILE A 1 82 ? -15.596 16.265 0.998 1.00 95.12 82 ILE A N 1
ATOM 586 C CA . ILE A 1 82 ? -14.333 17.020 0.917 1.00 95.12 82 ILE A CA 1
ATOM 587 C C . ILE A 1 82 ? -14.131 17.936 2.131 1.00 95.12 82 ILE A C 1
ATOM 589 O O . ILE A 1 82 ? -12.984 18.240 2.478 1.00 95.12 82 ILE A O 1
ATOM 593 N N . GLU A 1 83 ? -15.222 18.367 2.770 1.00 95.81 83 GLU A N 1
ATOM 594 C CA . GLU A 1 83 ? -15.172 19.183 3.986 1.00 95.81 83 GLU A CA 1
ATOM 595 C C . GLU A 1 83 ? -14.539 18.421 5.157 1.00 95.81 83 GLU A C 1
ATOM 597 O O . GLU A 1 83 ? -13.921 19.055 6.007 1.00 95.81 83 GLU A O 1
ATOM 602 N N . ASP A 1 84 ? -14.650 17.084 5.178 1.00 95.31 84 ASP A N 1
ATOM 603 C CA . ASP A 1 84 ? -14.010 16.203 6.160 1.00 95.31 84 ASP A CA 1
ATOM 604 C C . ASP A 1 84 ? -14.243 16.649 7.605 1.00 95.31 84 ASP A C 1
ATOM 606 O O . ASP A 1 84 ? -13.323 16.772 8.416 1.00 95.31 84 ASP A O 1
ATOM 610 N N . LYS A 1 85 ? -15.510 16.888 7.953 1.00 93.50 85 LYS A N 1
ATOM 611 C CA . LYS A 1 85 ? -15.893 17.313 9.313 1.00 93.50 85 LYS A CA 1
ATOM 612 C C . LYS A 1 85 ? -15.470 16.298 10.376 1.00 93.50 85 LYS A C 1
ATOM 614 O O . LYS A 1 85 ? -15.241 16.663 11.526 1.00 93.50 85 LYS A O 1
ATOM 619 N N . ALA A 1 86 ? -15.347 15.027 9.991 1.00 92.31 86 ALA A N 1
ATOM 620 C CA . ALA A 1 86 ? -14.859 13.951 10.848 1.00 92.31 86 ALA A CA 1
ATOM 621 C C . ALA A 1 86 ? -13.331 13.976 11.070 1.00 92.31 86 ALA A C 1
ATOM 623 O O . ALA A 1 86 ? -12.835 13.250 11.946 1.00 92.31 86 ALA A O 1
ATOM 624 N N . GLY A 1 87 ? -12.587 14.778 10.301 1.00 96.31 87 GLY A N 1
ATOM 625 C CA . GLY A 1 87 ?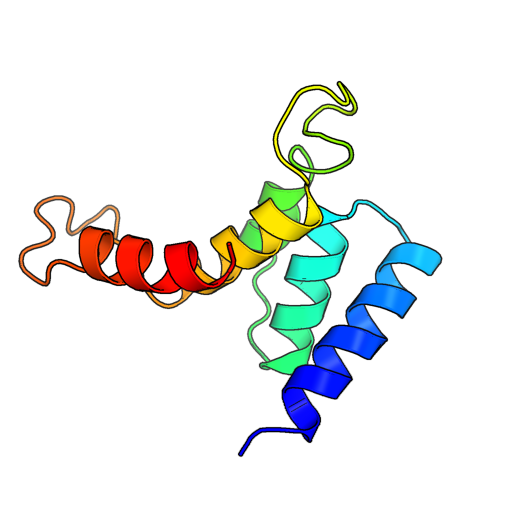 -11.135 14.928 10.379 1.00 96.31 87 GLY A CA 1
ATOM 626 C C . GLY A 1 87 ? -10.365 13.666 9.987 1.00 96.31 87 GLY A C 1
ATOM 627 O O . GLY A 1 87 ? -9.305 13.394 10.560 1.00 96.31 87 GLY A O 1
ATOM 628 N N . ALA A 1 88 ? -10.901 12.855 9.073 1.00 96.88 88 ALA A N 1
ATOM 629 C CA . ALA A 1 88 ? -10.285 11.619 8.603 1.00 96.88 88 ALA A CA 1
ATOM 630 C C . ALA A 1 88 ? -8.902 11.866 7.984 1.00 96.88 88 ALA A C 1
ATOM 632 O O . ALA A 1 88 ? -8.006 11.050 8.187 1.00 96.88 88 ALA A O 1
ATOM 633 N N . MET A 1 89 ? -8.687 13.004 7.314 1.00 96.56 89 MET A N 1
ATOM 634 C CA . MET A 1 89 ? -7.389 13.385 6.752 1.00 96.56 89 MET A CA 1
ATOM 635 C C . MET A 1 89 ? -6.309 13.511 7.836 1.00 96.56 89 MET A C 1
ATOM 637 O O . MET A 1 89 ? -5.259 12.883 7.745 1.00 96.56 89 MET A O 1
ATOM 641 N N . PHE A 1 90 ? -6.561 14.272 8.903 1.00 96.94 90 PHE A N 1
ATOM 642 C CA . PHE A 1 90 ? -5.567 14.472 9.968 1.00 96.94 90 PHE A CA 1
ATOM 643 C C . PHE A 1 90 ? -5.363 13.220 10.828 1.00 96.94 90 PHE A C 1
ATOM 645 O O . PHE A 1 90 ? -4.248 12.942 11.282 1.00 96.94 90 PHE A O 1
ATOM 652 N N . LYS A 1 91 ? -6.422 12.424 11.016 1.00 97.50 91 LYS A N 1
ATOM 653 C CA . LYS A 1 91 ? -6.315 11.104 11.650 1.00 97.50 91 LYS A CA 1
ATOM 654 C C . LYS A 1 91 ? -5.455 10.159 10.809 1.00 97.50 91 LYS A C 1
ATOM 656 O O . LYS A 1 91 ? -4.597 9.480 11.367 1.00 97.50 91 LYS A O 1
ATOM 661 N N . ASN A 1 92 ? -5.638 10.157 9.488 1.00 97.69 92 ASN A N 1
ATOM 662 C CA . ASN A 1 92 ? -4.798 9.403 8.565 1.00 97.69 92 ASN A CA 1
ATOM 663 C C . ASN A 1 92 ? -3.335 9.844 8.653 1.00 97.69 92 ASN A C 1
ATOM 665 O O . ASN A 1 92 ? -2.470 8.993 8.821 1.00 97.69 92 ASN A O 1
ATOM 669 N N . PHE A 1 93 ? -3.058 11.150 8.640 1.00 97.38 93 PHE A N 1
ATOM 670 C CA . PHE A 1 93 ? -1.688 11.658 8.764 1.00 97.38 93 PHE A CA 1
ATOM 671 C C . PHE A 1 93 ? -1.021 11.182 10.054 1.00 97.38 93 PHE A C 1
ATOM 673 O O . PHE A 1 93 ? 0.104 10.697 10.017 1.00 97.38 93 PHE A O 1
ATOM 680 N N . THR A 1 94 ? -1.747 11.240 11.173 1.00 97.06 94 THR A N 1
ATOM 681 C CA . THR A 1 94 ? -1.270 10.746 12.476 1.00 97.06 94 THR A CA 1
ATOM 682 C C . THR A 1 94 ? -1.017 9.235 12.479 1.00 97.06 94 THR A C 1
ATOM 684 O O . THR A 1 94 ? -0.174 8.744 13.228 1.00 97.06 94 THR A O 1
ATOM 687 N N . LEU A 1 95 ? -1.774 8.466 11.692 1.00 96.38 95 LEU A N 1
ATOM 688 C CA . LEU A 1 95 ? -1.589 7.023 11.561 1.00 96.38 95 LEU A CA 1
ATOM 689 C C . LEU A 1 95 ? -0.379 6.699 10.679 1.00 96.38 95 LEU A C 1
ATOM 691 O O . LEU A 1 95 ? 0.487 5.933 11.091 1.00 96.38 95 LEU A O 1
ATOM 695 N N . VAL A 1 96 ? -0.309 7.305 9.493 1.00 96.81 96 VAL A N 1
ATOM 696 C CA . VAL A 1 96 ? 0.768 7.107 8.517 1.00 96.81 96 VAL A CA 1
ATOM 697 C C . VAL A 1 96 ? 2.112 7.564 9.075 1.00 96.81 96 VAL A C 1
ATOM 699 O O . VAL A 1 96 ? 3.107 6.877 8.875 1.00 96.81 96 VAL A O 1
ATOM 702 N N . SER A 1 97 ? 2.155 8.657 9.841 1.00 95.50 97 SER A N 1
ATOM 703 C CA . SER A 1 97 ? 3.399 9.157 10.435 1.00 95.50 97 SER A CA 1
ATOM 704 C C . SER A 1 97 ? 4.044 8.194 11.434 1.00 95.50 97 SER A C 1
ATOM 706 O O . SER A 1 97 ? 5.173 8.431 11.829 1.00 95.50 97 SER A O 1
ATOM 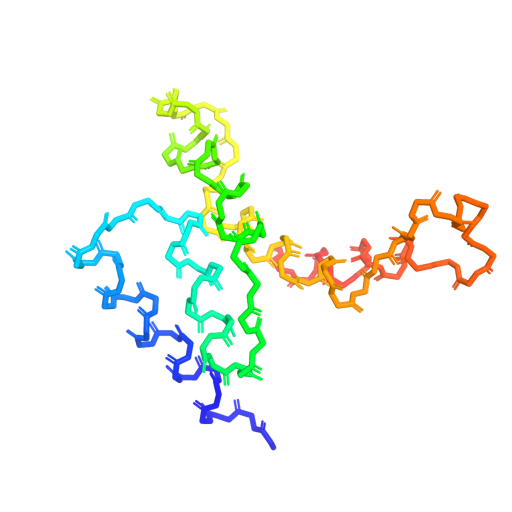708 N N . LYS A 1 98 ? 3.349 7.133 11.869 1.00 95.19 98 LYS A N 1
ATOM 709 C CA . LYS A 1 98 ? 3.915 6.082 12.733 1.00 95.19 98 LYS A CA 1
ATOM 710 C C . LYS A 1 98 ? 4.673 5.000 11.959 1.00 95.19 98 LYS A C 1
ATOM 712 O O . LYS A 1 98 ? 5.265 4.128 12.584 1.00 95.19 98 LYS A O 1
ATOM 717 N N . LEU A 1 99 ? 4.594 5.002 10.626 1.00 88.19 99 LEU A N 1
ATOM 718 C CA . LEU A 1 99 ? 5.379 4.117 9.756 1.00 88.19 99 LEU A CA 1
ATOM 719 C C . LEU A 1 99 ? 6.793 4.659 9.482 1.00 88.19 99 LEU A C 1
ATOM 721 O O . LEU A 1 99 ? 7.580 3.966 8.837 1.00 88.19 99 LEU A O 1
ATOM 725 N N . HIS A 1 100 ? 7.081 5.886 9.922 1.00 77.69 100 HIS A N 1
ATOM 726 C CA . HIS A 1 100 ? 8.368 6.565 9.820 1.00 77.69 100 HIS A CA 1
ATOM 727 C C . HIS A 1 100 ? 8.974 6.723 11.215 1.00 77.69 100 HIS A C 1
ATOM 729 O O . HIS A 1 100 ? 10.202 6.530 11.334 1.00 77.69 100 HIS A O 1
#

Secondary structure (DSSP, 8-state):
--SHHHHHHHHHHHHHHHHT--HHHHHHHHHHHHHT---HHHHHHTGGGGGGTTS-SSS--HHHHHHHHHHHHHS---TT-TT-TT-HHHHHHHHHGGG-